Protein AF-A0A8T4ZI18-F1 (afdb_monomer_lite)

Sequence (62 aa):
KEELMKLLEGEEGKRIVILGIGSSIRSDDAVGLEVVRCLKKKRMKKVLLIATDANPESFTGL

Secondary structure (DSSP, 8-state):
-HHHHHHHHTTTT--EEEEEES-TTSGGGGHHHHHHHHHHTS--TTEEEEEEET--GGGS--

Structure (mmCIF, N/CA/C/O backbone):
data_AF-A0A8T4ZI18-F1
#
_entry.id   AF-A0A8T4ZI18-F1
#
loop_
_atom_site.group_PDB
_atom_site.id
_atom_site.type_symbol
_atom_site.label_atom_id
_atom_site.label_alt_id
_atom_site.label_comp_id
_atom_site.label_asym_id
_atom_site.label_entity_id
_atom_site.label_seq_id
_atom_site.pdbx_PDB_ins_code
_atom_site.Cartn_x
_atom_site.Cartn_y
_atom_site.Cartn_z
_atom_site.occupancy
_atom_site.B_iso_or_equiv
_atom_site.auth_seq_id
_atom_site.auth_comp_id
_atom_site.auth_asym_id
_atom_site.auth_atom_id
_atom_site.pdbx_PDB_model_num
ATOM 1 N N . LYS A 1 1 ? 10.177 2.702 8.578 1.00 63.59 1 LYS A N 1
ATOM 2 C CA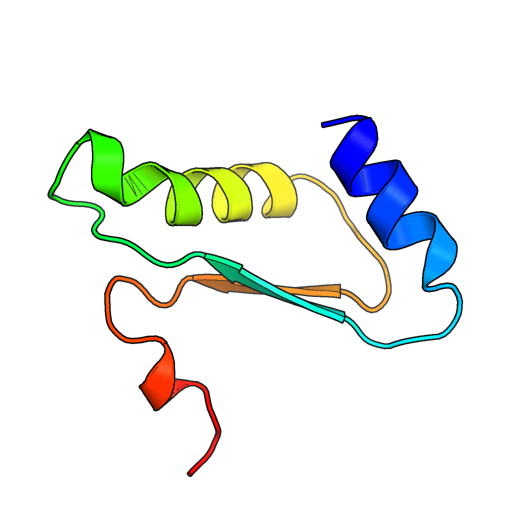 . LYS A 1 1 ? 9.155 1.729 9.068 1.00 63.59 1 LYS A CA 1
ATOM 3 C C . LYS A 1 1 ? 8.415 2.249 10.299 1.00 63.59 1 LYS A C 1
ATOM 5 O O . LYS A 1 1 ? 7.196 2.197 10.289 1.00 63.59 1 LYS A O 1
ATOM 10 N N . GLU A 1 2 ? 9.117 2.716 11.334 1.00 73.56 2 GLU A N 1
AT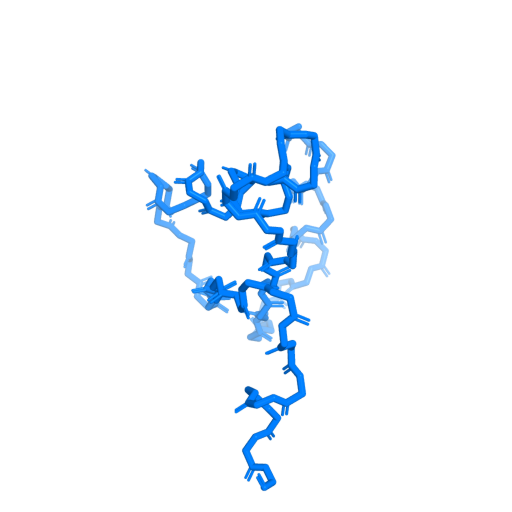OM 11 C CA . GLU A 1 2 ? 8.500 3.288 12.547 1.00 73.56 2 GLU A CA 1
ATOM 12 C C . GLU A 1 2 ? 7.657 4.533 12.264 1.00 73.56 2 GLU A C 1
ATOM 14 O O . GLU A 1 2 ? 6.523 4.612 12.716 1.00 73.56 2 GLU A O 1
ATOM 19 N N . GLU A 1 3 ? 8.156 5.451 11.438 1.00 81.31 3 GLU A N 1
ATOM 20 C CA . GLU A 1 3 ? 7.421 6.671 11.067 1.00 81.31 3 GLU A CA 1
ATOM 21 C C . GLU A 1 3 ? 6.109 6.378 10.333 1.00 81.31 3 GLU A C 1
ATOM 23 O O . GLU A 1 3 ? 5.087 6.987 10.629 1.00 81.31 3 GLU A O 1
ATOM 28 N N . LEU A 1 4 ? 6.109 5.390 9.431 1.00 78.12 4 LEU A N 1
ATOM 29 C CA . LEU A 1 4 ? 4.895 4.969 8.732 1.00 78.12 4 LEU A CA 1
ATOM 30 C C . LEU A 1 4 ? 3.857 4.398 9.704 1.00 78.12 4 LEU A C 1
ATOM 32 O O . LEU A 1 4 ? 2.674 4.661 9.550 1.00 78.12 4 LEU A O 1
ATOM 36 N N . MET A 1 5 ? 4.285 3.630 10.708 1.00 75.75 5 MET A N 1
ATOM 37 C CA . MET A 1 5 ? 3.355 3.096 11.706 1.00 75.75 5 MET A CA 1
ATOM 38 C C . MET A 1 5 ? 2.771 4.212 12.572 1.00 75.75 5 MET A C 1
ATOM 40 O O . MET A 1 5 ? 1.560 4.240 12.742 1.00 75.75 5 MET A O 1
ATOM 44 N N . LYS A 1 6 ? 3.586 5.184 13.002 1.00 82.31 6 LYS A N 1
ATOM 45 C CA . LYS A 1 6 ? 3.094 6.377 13.712 1.00 82.31 6 LYS A CA 1
ATOM 46 C C . LYS A 1 6 ? 2.074 7.166 12.888 1.00 82.31 6 LYS A C 1
ATOM 48 O O . LYS A 1 6 ? 1.070 7.622 13.424 1.00 82.31 6 LYS A O 1
ATOM 53 N N . LEU A 1 7 ? 2.308 7.299 11.581 1.00 80.44 7 LEU A N 1
ATOM 54 C CA . LEU A 1 7 ? 1.372 7.962 10.673 1.00 80.44 7 LEU A CA 1
ATOM 55 C C . LEU A 1 7 ? 0.036 7.209 10.571 1.00 80.44 7 LEU A C 1
ATOM 57 O O . LEU A 1 7 ? -1.013 7.836 10.484 1.00 80.44 7 LEU A O 1
ATOM 61 N N . LEU A 1 8 ? 0.063 5.875 10.621 1.00 77.81 8 LEU A N 1
ATOM 62 C CA . LEU A 1 8 ? -1.144 5.042 10.600 1.00 77.81 8 LEU A CA 1
ATOM 63 C C . LEU A 1 8 ? -1.860 4.983 11.963 1.00 77.81 8 LEU A C 1
ATOM 65 O O . LEU A 1 8 ? -3.074 4.805 11.996 1.00 77.81 8 LEU A O 1
ATOM 69 N N . GLU A 1 9 ? -1.140 5.137 13.076 1.00 76.00 9 GLU A N 1
ATOM 70 C CA . GLU A 1 9 ? -1.703 5.159 14.436 1.00 76.00 9 GLU A CA 1
ATOM 71 C C . GLU A 1 9 ? -2.606 6.378 14.678 1.00 76.00 9 GLU A C 1
ATOM 73 O O . GLU A 1 9 ? -3.638 6.247 15.330 1.00 76.00 9 GLU A O 1
ATOM 78 N N . GLY A 1 10 ? -2.285 7.538 14.092 1.00 71.38 10 GLY A N 1
ATOM 79 C CA . GLY A 1 10 ? -3.125 8.745 14.174 1.00 71.38 10 GLY A CA 1
ATOM 80 C C . GLY A 1 10 ? -4.485 8.631 13.468 1.00 71.38 10 GLY A C 1
ATOM 81 O O . GLY A 1 10 ? -5.350 9.483 13.646 1.00 71.38 10 GLY A O 1
ATOM 82 N N . GLU A 1 11 ? -4.694 7.566 12.692 1.00 72.88 11 GLU A N 1
ATOM 83 C CA . GLU A 1 11 ? -5.879 7.340 11.861 1.00 72.88 11 GLU A CA 1
ATOM 84 C C . GLU A 1 11 ? -6.787 6.236 12.437 1.00 72.88 11 GLU A C 1
ATOM 86 O O . GLU A 1 11 ? -7.488 5.517 11.711 1.00 72.88 11 GLU A O 1
ATOM 91 N N . GLU A 1 12 ? -6.782 6.085 13.764 1.00 73.75 12 GLU A N 1
ATOM 92 C CA . GLU A 1 12 ? -7.561 5.072 14.464 1.00 73.75 12 GLU A CA 1
ATOM 93 C C . GLU A 1 12 ? -9.056 5.156 14.100 1.00 73.75 12 GLU A C 1
ATOM 95 O O . GLU A 1 12 ? -9.679 6.215 14.048 1.00 73.75 12 GLU A O 1
ATOM 100 N N . GLY A 1 13 ? -9.648 4.004 13.775 1.00 79.94 13 GLY A N 1
ATOM 101 C CA . GLY A 1 13 ? -11.053 3.912 13.372 1.00 79.94 13 GLY A CA 1
ATOM 102 C C . GLY A 1 13 ? -11.306 3.986 11.863 1.00 79.94 13 GLY A C 1
ATOM 103 O O . GLY A 1 13 ? -12.270 3.353 11.413 1.00 79.94 13 GLY A O 1
ATOM 104 N N . LYS A 1 14 ? -10.434 4.635 11.082 1.00 86.25 14 LYS A N 1
ATOM 105 C CA . LYS A 1 14 ? -10.615 4.851 9.636 1.00 86.25 14 LYS A CA 1
ATOM 106 C C . LYS A 1 14 ? -10.243 3.620 8.798 1.00 86.25 14 LYS A C 1
ATOM 108 O O . LYS A 1 14 ? -9.582 2.691 9.262 1.00 86.25 14 LYS A O 1
ATOM 113 N N . ARG A 1 15 ? -10.730 3.590 7.552 1.00 90.00 15 ARG A N 1
ATOM 114 C CA . ARG A 1 15 ? -10.292 2.636 6.520 1.00 90.00 15 ARG A CA 1
ATOM 115 C C . ARG A 1 15 ? -9.236 3.328 5.669 1.00 90.00 15 ARG A C 1
ATOM 117 O O . ARG A 1 15 ? -9.499 4.412 5.163 1.00 90.00 15 ARG A O 1
ATOM 124 N N . ILE A 1 16 ? -8.073 2.706 5.522 1.00 91.44 16 ILE A N 1
ATOM 125 C CA . ILE A 1 16 ? -6.920 3.296 4.836 1.00 91.44 16 ILE A CA 1
ATOM 126 C C . ILE A 1 16 ? -6.609 2.462 3.599 1.00 91.44 16 ILE A C 1
ATOM 128 O O . ILE A 1 16 ? -6.604 1.232 3.663 1.00 91.44 16 ILE A O 1
ATOM 132 N N . VAL A 1 17 ? -6.325 3.124 2.481 1.00 91.94 17 VAL A N 1
ATOM 133 C CA . VAL A 1 17 ? -5.785 2.482 1.280 1.00 91.94 17 VAL A CA 1
ATOM 134 C C . VAL A 1 17 ? -4.357 2.975 1.084 1.00 91.94 17 VAL A C 1
ATOM 136 O O . VAL A 1 17 ? -4.114 4.177 1.099 1.00 91.94 17 VAL A O 1
ATOM 139 N N . ILE A 1 18 ? -3.415 2.051 0.910 1.00 91.69 18 ILE A N 1
ATOM 140 C CA . ILE A 1 18 ? -2.031 2.360 0.543 1.00 91.69 18 ILE A CA 1
ATOM 141 C C . ILE A 1 18 ? -1.814 1.840 -0.875 1.00 91.69 18 ILE A C 1
ATOM 143 O O . ILE A 1 18 ? -1.930 0.634 -1.114 1.00 91.69 18 ILE A O 1
ATOM 147 N N . LEU A 1 19 ? -1.501 2.751 -1.797 1.00 94.12 19 LEU A N 1
ATOM 148 C CA . LEU A 1 19 ? -1.192 2.433 -3.186 1.00 94.12 19 LEU A CA 1
ATOM 149 C C . LEU A 1 19 ? 0.323 2.466 -3.396 1.00 94.12 19 LEU A C 1
ATOM 151 O O . LEU A 1 19 ? 0.982 3.461 -3.103 1.00 94.12 19 LEU A O 1
ATOM 155 N N . GLY A 1 20 ? 0.870 1.360 -3.887 1.00 94.12 20 GLY A N 1
ATOM 156 C CA . GLY A 1 20 ? 2.245 1.264 -4.356 1.00 94.12 20 GLY A CA 1
ATOM 157 C C . GLY A 1 20 ? 2.283 1.532 -5.850 1.00 94.12 20 GLY A C 1
ATOM 158 O O . GLY A 1 20 ? 1.752 0.725 -6.614 1.00 94.12 20 GLY A O 1
ATOM 159 N N . ILE A 1 21 ? 2.909 2.643 -6.230 1.00 94.00 21 ILE A N 1
ATOM 160 C CA . ILE A 1 21 ? 3.064 3.093 -7.616 1.00 94.00 21 ILE A CA 1
ATOM 161 C C . ILE A 1 21 ? 4.501 2.830 -8.064 1.00 94.00 21 ILE A C 1
ATOM 163 O O . ILE A 1 21 ? 5.428 2.956 -7.261 1.00 94.00 21 ILE A O 1
ATOM 167 N N . GLY A 1 22 ? 4.664 2.490 -9.338 1.00 92.31 22 GLY A N 1
ATOM 168 C CA . GLY A 1 22 ? 5.958 2.398 -10.011 1.00 92.31 22 GLY A CA 1
ATOM 169 C C . GLY A 1 22 ? 6.126 1.100 -10.787 1.00 92.31 22 GLY A C 1
ATOM 170 O O . GLY A 1 22 ? 5.271 0.224 -10.712 1.00 92.31 22 GLY A O 1
ATOM 171 N N . SER A 1 23 ? 7.213 0.968 -11.544 1.00 88.38 23 SER A N 1
ATOM 172 C CA . SER A 1 23 ? 7.412 -0.149 -12.470 1.00 88.38 23 SER A CA 1
ATOM 173 C C . SER A 1 23 ? 8.334 -1.240 -11.931 1.00 88.38 23 SER A C 1
ATOM 175 O O . SER A 1 23 ? 9.478 -0.987 -11.566 1.00 88.38 23 SER A O 1
ATOM 177 N N . SER A 1 24 ? 7.887 -2.498 -11.994 1.00 82.44 24 SER A N 1
ATOM 178 C CA . SER A 1 24 ? 8.697 -3.670 -11.607 1.00 82.44 24 SER A CA 1
ATOM 179 C C . SER A 1 24 ? 9.908 -3.942 -12.516 1.00 82.44 24 SER A C 1
ATOM 181 O O . SER A 1 24 ? 10.807 -4.690 -12.135 1.00 82.44 24 SER A O 1
ATOM 183 N N . ILE A 1 25 ? 9.943 -3.337 -13.706 1.00 84.88 25 ILE A N 1
ATOM 184 C CA . ILE A 1 25 ? 11.001 -3.526 -14.713 1.00 84.88 25 ILE A CA 1
ATOM 185 C C . ILE A 1 25 ? 12.068 -2.422 -14.601 1.00 84.88 25 ILE A C 1
ATOM 187 O O . ILE A 1 25 ? 13.207 -2.603 -15.031 1.00 84.88 25 ILE A O 1
ATOM 191 N N . ARG A 1 26 ? 11.728 -1.272 -14.005 1.00 80.38 26 ARG A N 1
ATOM 192 C CA . ARG A 1 26 ? 12.630 -0.127 -13.837 1.00 80.38 26 ARG A CA 1
ATOM 193 C C . ARG A 1 26 ? 13.142 -0.107 -12.395 1.00 80.38 26 ARG A C 1
ATOM 195 O O . ARG A 1 26 ? 12.434 0.360 -11.518 1.00 80.38 26 ARG A O 1
ATOM 202 N N . SER A 1 27 ? 14.360 -0.616 -12.180 1.00 84.56 27 SER A N 1
ATOM 203 C CA . SER A 1 27 ? 15.042 -0.799 -10.877 1.00 84.56 27 SER A CA 1
ATOM 204 C C . SER A 1 27 ? 14.469 0.026 -9.715 1.00 84.56 27 SER A C 1
ATOM 206 O O . SER A 1 27 ? 13.735 -0.501 -8.882 1.00 84.56 27 SER A O 1
ATOM 208 N N . ASP A 1 28 ? 14.757 1.326 -9.686 1.00 89.50 28 ASP A N 1
ATOM 209 C CA . ASP A 1 28 ? 14.459 2.170 -8.524 1.00 89.50 28 ASP A CA 1
ATOM 210 C C . ASP A 1 28 ? 13.014 2.692 -8.529 1.00 89.50 28 ASP A C 1
ATOM 212 O O . ASP A 1 28 ? 12.492 3.120 -7.503 1.00 89.50 28 ASP A O 1
ATOM 216 N N . ASP A 1 29 ? 12.330 2.592 -9.666 1.00 89.81 29 ASP A N 1
ATOM 217 C CA . ASP A 1 29 ? 10.907 2.905 -9.792 1.00 89.81 29 ASP A CA 1
ATOM 218 C C . ASP A 1 29 ? 10.044 1.840 -9.090 1.00 89.81 29 ASP A C 1
ATOM 220 O O . ASP A 1 29 ? 8.926 2.109 -8.663 1.00 89.81 29 ASP A O 1
ATOM 224 N N . ALA A 1 30 ? 10.575 0.633 -8.868 1.00 92.50 30 ALA A N 1
AT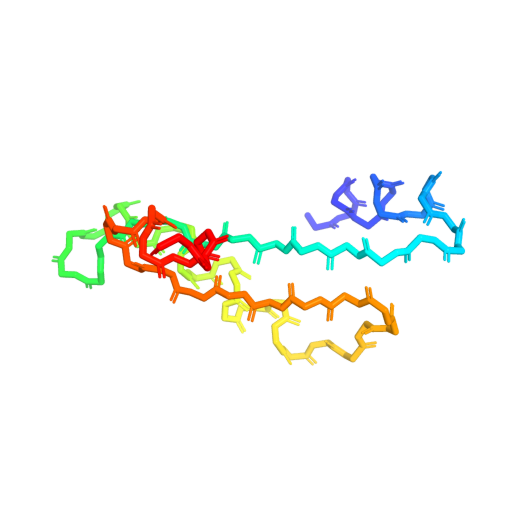OM 225 C CA . ALA A 1 30 ? 9.875 -0.441 -8.166 1.00 92.50 30 ALA A CA 1
ATOM 226 C C . ALA A 1 30 ? 9.701 -0.192 -6.653 1.00 92.50 30 ALA A C 1
ATOM 228 O O . ALA A 1 30 ? 9.052 -0.993 -5.972 1.00 92.50 30 ALA A O 1
ATOM 229 N N . VAL A 1 31 ? 10.261 0.891 -6.095 1.00 92.62 31 VAL A N 1
ATOM 230 C CA . VAL A 1 31 ? 10.254 1.159 -4.645 1.00 92.62 31 VAL A CA 1
ATOM 231 C C . VAL A 1 31 ? 8.837 1.167 -4.069 1.00 92.62 31 VAL A C 1
ATOM 233 O O . VAL A 1 31 ? 8.600 0.532 -3.039 1.00 92.62 31 VAL A O 1
ATOM 236 N N . GLY A 1 32 ? 7.868 1.809 -4.730 1.00 92.00 32 GLY A N 1
ATOM 237 C CA . GLY A 1 32 ? 6.480 1.825 -4.251 1.00 92.00 32 GLY A CA 1
ATOM 238 C C . GLY A 1 32 ? 5.851 0.427 -4.201 1.00 92.00 32 GLY A C 1
ATOM 239 O O . GLY A 1 32 ? 5.137 0.092 -3.249 1.00 92.00 32 GLY A O 1
ATOM 240 N N . LEU A 1 33 ? 6.180 -0.430 -5.172 1.00 92.44 33 LEU A N 1
ATOM 241 C CA . LEU A 1 33 ? 5.740 -1.827 -5.206 1.00 92.44 33 LEU A CA 1
ATOM 242 C C . LEU A 1 33 ? 6.386 -2.651 -4.086 1.00 92.44 33 LEU A C 1
ATOM 244 O O . LEU A 1 33 ? 5.702 -3.436 -3.420 1.00 92.44 33 LEU A O 1
ATOM 248 N N . GLU A 1 34 ? 7.681 -2.453 -3.832 1.00 91.62 34 GLU A N 1
ATOM 249 C CA . GLU A 1 34 ? 8.407 -3.184 -2.790 1.00 91.62 34 GLU A CA 1
ATOM 250 C C . GLU A 1 34 ? 7.951 -2.780 -1.382 1.00 91.62 34 GLU A C 1
ATOM 252 O O . GLU A 1 34 ? 7.827 -3.639 -0.502 1.00 91.62 34 GLU A O 1
ATOM 257 N N . VAL A 1 35 ? 7.600 -1.506 -1.170 1.00 91.44 35 VAL A N 1
ATOM 258 C CA . VAL A 1 35 ? 6.978 -1.036 0.078 1.00 91.44 35 VAL A CA 1
ATOM 259 C C . VAL A 1 35 ? 5.671 -1.786 0.336 1.00 91.44 35 VAL A C 1
ATOM 261 O O . VAL A 1 35 ? 5.493 -2.363 1.414 1.00 91.44 35 VAL A O 1
ATOM 264 N N . VAL A 1 36 ? 4.779 -1.861 -0.657 1.00 92.25 36 VAL A N 1
ATOM 265 C CA . VAL A 1 36 ? 3.523 -2.619 -0.541 1.00 92.25 36 VAL A CA 1
ATOM 266 C C . VAL A 1 36 ? 3.788 -4.108 -0.302 1.00 92.25 36 VAL A C 1
ATOM 268 O O . VAL A 1 36 ? 3.144 -4.719 0.558 1.00 92.25 36 VAL A O 1
ATOM 271 N N . ARG A 1 37 ? 4.768 -4.701 -0.996 1.00 91.19 37 ARG A N 1
ATOM 272 C CA . ARG A 1 37 ? 5.171 -6.10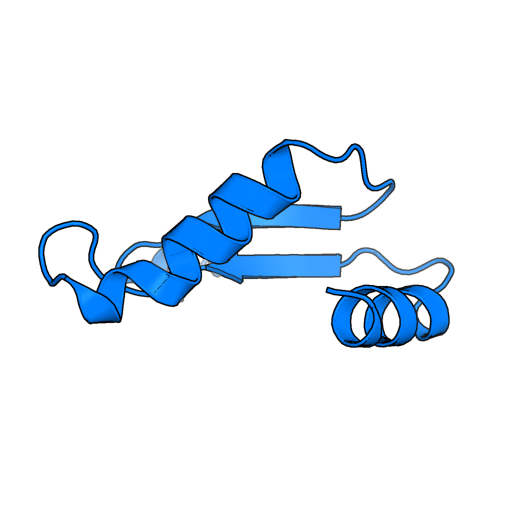4 -0.803 1.00 91.19 37 ARG A CA 1
ATOM 273 C C . ARG A 1 37 ? 5.654 -6.375 0.622 1.00 91.19 37 ARG A C 1
ATOM 275 O O . ARG A 1 37 ? 5.278 -7.384 1.221 1.00 91.19 37 ARG A O 1
ATOM 282 N N . CYS A 1 38 ? 6.441 -5.468 1.191 1.00 90.00 38 CYS A N 1
ATOM 283 C CA . 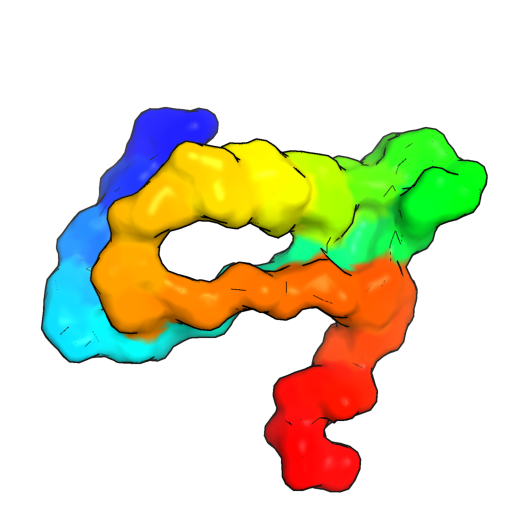CYS A 1 38 ? 6.912 -5.555 2.569 1.00 90.00 38 CYS A CA 1
ATOM 284 C C . CYS A 1 38 ? 5.767 -5.411 3.581 1.00 90.00 38 CYS A C 1
ATOM 286 O O . CYS A 1 38 ? 5.720 -6.153 4.565 1.00 90.00 38 CYS A O 1
ATOM 288 N N . LEU A 1 39 ? 4.821 -4.503 3.330 1.00 89.00 39 LEU A N 1
ATOM 289 C CA . LEU A 1 39 ? 3.662 -4.276 4.196 1.00 89.00 39 LEU A CA 1
ATOM 290 C C . LEU A 1 39 ? 2.678 -5.450 4.196 1.00 89.00 39 LEU A C 1
ATOM 292 O O . LEU A 1 39 ? 2.120 -5.751 5.249 1.00 89.00 39 LEU A O 1
ATOM 296 N N . LYS A 1 40 ? 2.530 -6.178 3.079 1.00 87.25 40 LYS A N 1
ATOM 297 C CA . LYS A 1 40 ? 1.692 -7.393 3.002 1.00 87.25 40 LYS A CA 1
ATOM 298 C C . LYS A 1 40 ? 2.099 -8.482 4.000 1.00 87.25 40 LYS A C 1
ATOM 300 O O . LYS A 1 40 ? 1.254 -9.268 4.416 1.00 87.25 40 LYS A O 1
ATOM 305 N N . LYS A 1 41 ? 3.366 -8.518 4.435 1.00 85.56 41 LYS A N 1
ATOM 306 C CA . LYS A 1 41 ? 3.844 -9.456 5.471 1.00 85.56 41 LYS A CA 1
ATOM 307 C C . LYS A 1 41 ? 3.271 -9.152 6.864 1.00 85.56 41 LYS A C 1
ATOM 309 O O . LYS A 1 41 ? 3.430 -9.955 7.779 1.00 85.56 41 LYS A O 1
ATOM 314 N N . LYS A 1 42 ? 2.623 -7.998 7.051 1.00 80.06 42 LYS A N 1
ATOM 315 C CA . LYS A 1 42 ? 1.976 -7.585 8.298 1.00 80.06 42 LYS A CA 1
ATOM 316 C C . LYS A 1 42 ? 0.465 -7.553 8.127 1.00 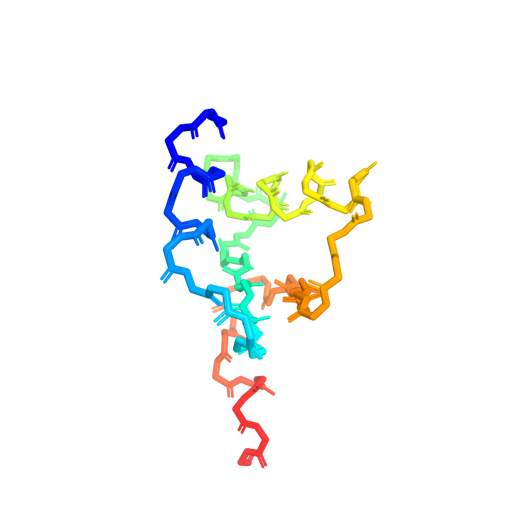80.06 42 LYS A C 1
ATOM 318 O O . LYS A 1 42 ? -0.067 -6.959 7.196 1.00 80.06 42 LYS A O 1
ATOM 323 N N . ARG A 1 43 ? -0.241 -8.129 9.096 1.00 75.62 43 ARG A N 1
ATOM 324 C CA . ARG A 1 43 ? -1.699 -8.062 9.142 1.00 75.62 43 ARG A CA 1
ATOM 325 C C . ARG A 1 43 ? -2.122 -6.747 9.799 1.00 75.62 43 ARG A C 1
ATOM 327 O O . ARG A 1 43 ? -2.052 -6.616 11.016 1.00 75.62 43 ARG A O 1
ATOM 334 N N . MET A 1 44 ? -2.539 -5.780 8.987 1.00 82.38 44 MET A N 1
ATOM 335 C CA . MET A 1 44 ? -3.054 -4.485 9.441 1.00 82.38 44 MET A CA 1
ATOM 336 C C . MET A 1 44 ? -4.581 -4.486 9.317 1.00 82.38 44 MET A C 1
ATOM 338 O O . MET A 1 44 ? -5.123 -4.731 8.241 1.00 82.38 44 MET A O 1
ATOM 342 N N . LYS A 1 45 ? -5.300 -4.272 10.425 1.00 82.06 45 LYS A N 1
ATOM 343 C CA . LYS A 1 45 ? -6.769 -4.180 10.391 1.00 82.06 45 LYS A CA 1
ATOM 344 C C . LYS A 1 45 ? -7.169 -2.889 9.669 1.00 82.06 45 LYS A C 1
ATOM 346 O O . LYS A 1 45 ? -6.550 -1.861 9.898 1.00 82.06 45 LYS A O 1
ATOM 351 N N . LYS A 1 46 ? -8.221 -2.942 8.841 1.00 86.50 46 LYS A N 1
ATOM 352 C CA . LYS A 1 46 ? -8.785 -1.786 8.107 1.00 86.50 46 LYS A CA 1
ATOM 353 C C . LYS A 1 46 ? -7.840 -1.109 7.093 1.00 86.50 46 LYS A C 1
ATOM 355 O O . LYS A 1 46 ? -8.159 -0.019 6.627 1.00 86.50 46 LYS A O 1
ATOM 360 N N . VAL A 1 47 ? -6.734 -1.755 6.716 1.00 90.12 47 VAL A N 1
ATOM 361 C CA . VAL A 1 47 ? -5.825 -1.270 5.666 1.00 90.12 47 VAL A CA 1
ATOM 362 C C . VAL A 1 47 ? -5.951 -2.153 4.427 1.00 90.12 47 VAL A C 1
ATOM 364 O O . VAL A 1 47 ? -5.807 -3.373 4.519 1.00 90.12 47 VAL A O 1
ATOM 367 N N . LEU A 1 48 ? -6.196 -1.538 3.272 1.00 91.50 48 LEU A N 1
ATOM 368 C CA . LEU A 1 48 ? -6.134 -2.172 1.959 1.00 91.50 48 LEU A CA 1
ATOM 369 C C . LEU A 1 48 ? -4.813 -1.793 1.284 1.00 91.50 48 LEU A C 1
ATOM 371 O O . LEU A 1 48 ? -4.469 -0.618 1.190 1.00 91.50 48 LEU A O 1
ATOM 375 N N . LEU A 1 49 ? -4.073 -2.794 0.815 1.00 92.81 49 LEU A N 1
ATOM 376 C CA . LEU A 1 49 ? -2.808 -2.607 0.109 1.00 92.81 49 LEU A CA 1
ATOM 377 C C . LEU A 1 49 ? -3.007 -2.920 -1.375 1.00 92.81 49 LEU A C 1
ATOM 379 O O . LEU A 1 49 ? -3.345 -4.057 -1.711 1.00 92.81 49 LEU A O 1
ATOM 383 N N . ILE A 1 50 ? -2.760 -1.945 -2.247 1.00 93.38 50 ILE A N 1
ATOM 384 C CA . ILE A 1 50 ? -2.904 -2.078 -3.702 1.00 93.38 50 ILE A CA 1
ATOM 385 C C . ILE A 1 50 ? -1.545 -1.827 -4.352 1.00 93.38 50 ILE A C 1
ATOM 387 O O . ILE A 1 50 ? -0.868 -0.861 -4.020 1.00 93.38 50 ILE A O 1
ATOM 391 N N . ALA A 1 51 ? -1.137 -2.701 -5.267 1.00 92.88 51 ALA A N 1
ATOM 392 C CA . ALA A 1 51 ? 0.004 -2.459 -6.144 1.00 92.88 51 ALA A CA 1
ATOM 393 C C . ALA A 1 51 ? -0.553 -2.108 -7.524 1.00 92.88 51 ALA A C 1
ATOM 395 O O . ALA A 1 51 ? -1.246 -2.940 -8.110 1.00 92.88 51 ALA A O 1
ATOM 396 N N . THR A 1 52 ? -0.305 -0.888 -7.995 1.00 90.44 52 THR A N 1
ATOM 397 C CA . THR A 1 52 ? -0.940 -0.343 -9.207 1.00 90.44 52 THR A CA 1
ATOM 398 C C . THR A 1 52 ? -0.033 -0.344 -10.433 1.00 90.44 52 THR A C 1
ATOM 400 O O . THR A 1 52 ? -0.455 0.087 -11.502 1.00 90.44 52 THR A O 1
ATOM 403 N N . ASP A 1 53 ? 1.219 -0.786 -10.279 1.00 86.19 53 ASP A N 1
ATOM 404 C CA . ASP A 1 53 ? 2.283 -0.526 -11.256 1.00 86.19 53 ASP A CA 1
ATOM 405 C C . ASP A 1 53 ? 2.337 0.992 -11.574 1.00 86.19 53 ASP A C 1
ATOM 407 O O . ASP A 1 53 ? 2.128 1.820 -10.678 1.00 86.19 53 ASP A O 1
ATOM 411 N N . ALA A 1 54 ? 2.558 1.379 -12.829 1.00 84.38 54 ALA A N 1
ATOM 412 C CA . ALA A 1 54 ? 2.553 2.768 -13.288 1.00 84.38 54 ALA A CA 1
ATOM 413 C C . ALA A 1 54 ? 1.154 3.396 -13.513 1.00 84.38 54 ALA A C 1
ATOM 415 O O . ALA A 1 54 ? 1.094 4.535 -13.966 1.00 84.38 54 ALA A O 1
ATOM 416 N N . ASN A 1 55 ? 0.044 2.697 -13.227 1.00 89.38 55 ASN A N 1
ATOM 417 C CA . ASN A 1 55 ? -1.319 3.157 -13.547 1.00 89.38 55 ASN A CA 1
ATOM 418 C C . ASN A 1 55 ? -2.242 3.132 -12.305 1.00 89.38 55 ASN A C 1
ATOM 420 O O . ASN A 1 55 ? -3.040 2.205 -12.122 1.00 89.38 55 ASN A O 1
ATOM 424 N N . PRO A 1 56 ? -2.120 4.115 -11.396 1.00 89.44 56 PRO A N 1
ATOM 425 C CA . PRO A 1 56 ? -3.003 4.237 -10.236 1.00 89.44 56 PRO A CA 1
ATOM 426 C C . PRO A 1 56 ? -4.452 4.603 -10.588 1.00 89.44 56 PRO A C 1
ATOM 428 O O . PRO A 1 56 ? -5.367 4.234 -9.851 1.00 89.44 56 PRO A O 1
ATOM 431 N N . GLU A 1 57 ? -4.686 5.302 -11.697 1.00 91.31 57 GLU A N 1
ATOM 432 C CA . GLU A 1 57 ? -6.002 5.785 -12.122 1.00 91.31 57 GLU A CA 1
ATOM 433 C C . GLU A 1 57 ? -7.006 4.650 -12.363 1.00 91.31 57 GLU A C 1
ATOM 435 O O . GLU A 1 57 ? -8.187 4.797 -12.040 1.00 91.31 57 GLU A O 1
ATOM 440 N N . SER A 1 58 ? -6.525 3.479 -12.792 1.00 90.56 58 SER A N 1
ATOM 441 C CA . SER A 1 58 ? -7.338 2.267 -12.979 1.00 90.56 58 SER A CA 1
ATOM 442 C C . SER A 1 58 ? -7.971 1.731 -11.686 1.00 90.56 58 SER A C 1
ATOM 444 O O . SER A 1 58 ? -8.860 0.884 -11.733 1.00 90.56 58 SER A O 1
ATOM 446 N N . PHE A 1 59 ? -7.528 2.202 -10.517 1.00 88.50 59 PHE A N 1
ATOM 447 C CA . PHE A 1 59 ? -8.007 1.748 -9.207 1.00 88.50 59 PHE A CA 1
ATOM 448 C C . PHE A 1 59 ? -8.956 2.747 -8.534 1.00 88.50 59 PHE A C 1
ATOM 450 O O . PHE A 1 59 ? -9.330 2.560 -7.376 1.00 88.50 59 PHE A O 1
ATOM 457 N N . THR A 1 60 ? -9.364 3.797 -9.251 1.00 87.38 60 THR A N 1
ATOM 458 C CA . THR A 1 60 ? -10.323 4.801 -8.760 1.00 87.38 60 THR A CA 1
ATOM 459 C C . THR A 1 60 ? -11.772 4.306 -8.772 1.00 87.38 60 THR A C 1
ATOM 461 O O . THR A 1 60 ? -12.605 4.852 -8.051 1.00 87.38 60 THR A O 1
ATOM 464 N N . GLY A 1 61 ? -12.066 3.247 -9.536 1.00 82.38 61 GLY A N 1
ATOM 465 C CA . GLY A 1 61 ? -13.417 2.701 -9.701 1.00 82.38 61 GLY A CA 1
ATOM 466 C C . GLY A 1 61 ? -14.307 3.503 -10.655 1.00 82.38 61 GLY A C 1
ATOM 467 O O . GLY A 1 61 ? -15.515 3.266 -10.669 1.00 82.38 61 GLY A O 1
ATOM 468 N N . LEU A 1 62 ? -13.717 4.444 -11.402 1.00 66.06 62 LEU A N 1
ATOM 469 C CA . LEU A 1 62 ? -14.336 5.164 -12.517 1.00 66.06 62 LEU A CA 1
ATOM 470 C C . LEU A 1 62 ? -14.199 4.390 -13.832 1.00 66.06 62 LEU A C 1
ATOM 472 O O . LEU A 1 62 ? -13.195 3.657 -13.983 1.00 66.06 62 LEU A O 1
#

Radius of gyration: 12.47 Å; chains: 1; bounding box: 29×18×29 Å

pLDDT: mean 85.71, std 7.24, range [63.59, 94.12]

Foldseek 3Di:
DVVVVVVVVVVPPAQEEQEQEAAPVDVVRCVSVVVLVVCVVDDDPNYHYHYQYHHPVVVPVD